Protein AF-F8PYM7-F1 (afdb_monomer_lite)

Secondary structure (DSSP, 8-state):
-HHHHHHHIIIIITTSS-SS-HHHHHHHHHHHHTT--SS--HHHHHHHHHHHHHHHHHHHHHHHHHHHHHSSS----HHHHHTTS-TTPPPHHHHHHHHHHHGGG--SSHHHHHHHHHHHHHHHH--

Structure (mmCIF, N/CA/C/O backbone):
data_AF-F8PYM7-F1
#
_entry.id   AF-F8PYM7-F1
#
loop_
_atom_site.group_PDB
_atom_site.id
_atom_site.type_symbol
_atom_site.label_atom_id
_atom_site.label_alt_id
_atom_site.label_comp_id
_atom_site.label_asym_id
_atom_site.label_entity_id
_atom_site.label_seq_id
_atom_site.pdbx_PDB_ins_code
_atom_site.Cartn_x
_atom_site.Cartn_y
_atom_site.Cartn_z
_atom_site.occupancy
_atom_site.B_iso_or_equiv
_atom_site.auth_seq_id
_atom_site.auth_comp_id
_atom_site.auth_asym_id
_atom_site.auth_atom_id
_atom_site.pdbx_PDB_model_num
ATOM 1 N N . MET A 1 1 ? -6.769 -11.861 5.130 1.00 75.69 1 MET A N 1
ATOM 2 C CA . MET A 1 1 ? -6.437 -10.609 5.841 1.00 75.69 1 MET A CA 1
ATOM 3 C C . MET A 1 1 ? -5.902 -9.540 4.892 1.00 75.69 1 MET A C 1
ATOM 5 O O . MET A 1 1 ? -6.594 -8.556 4.694 1.00 75.69 1 MET A O 1
ATOM 9 N N . VAL A 1 2 ? -4.757 -9.752 4.232 1.00 82.62 2 VAL A N 1
ATOM 10 C CA . VAL A 1 2 ? -4.141 -8.783 3.293 1.00 82.62 2 VAL A CA 1
ATOM 11 C C . VAL A 1 2 ? -5.109 -8.310 2.200 1.00 82.62 2 VAL A C 1
ATOM 13 O O . VAL A 1 2 ? -5.326 -7.112 2.067 1.00 82.62 2 VAL A O 1
ATOM 16 N N . ASN A 1 3 ? -5.789 -9.235 1.511 1.00 85.62 3 ASN A N 1
ATOM 17 C CA . ASN A 1 3 ? -6.780 -8.890 0.477 1.00 85.62 3 ASN A CA 1
ATOM 18 C C . ASN A 1 3 ? -7.903 -7.984 1.000 1.00 85.62 3 ASN A C 1
ATOM 20 O O . ASN A 1 3 ? -8.333 -7.077 0.303 1.00 85.62 3 ASN A O 1
ATOM 24 N N . HIS A 1 4 ? -8.327 -8.180 2.251 1.00 86.12 4 HIS A N 1
ATOM 25 C CA . HIS A 1 4 ? -9.373 -7.362 2.855 1.00 86.12 4 HIS A CA 1
ATOM 26 C C . HIS A 1 4 ? -8.888 -5.934 3.152 1.00 86.12 4 HIS A C 1
ATOM 28 O O . HIS A 1 4 ? -9.609 -4.977 2.895 1.00 86.12 4 HIS A O 1
ATOM 34 N N . VAL A 1 5 ? -7.653 -5.768 3.638 1.00 85.50 5 VAL A N 1
ATOM 35 C CA . VAL A 1 5 ? -7.061 -4.436 3.859 1.00 85.50 5 VAL A CA 1
ATOM 36 C C . VAL A 1 5 ? -6.873 -3.698 2.529 1.00 85.50 5 VAL A C 1
ATOM 38 O O . VAL A 1 5 ? -7.185 -2.511 2.421 1.00 85.50 5 VAL A O 1
ATOM 41 N N . VAL A 1 6 ? -6.423 -4.417 1.499 1.00 89.12 6 VAL A N 1
ATOM 42 C CA . VAL A 1 6 ? -6.301 -3.901 0.130 1.00 89.12 6 VAL A CA 1
ATOM 43 C C . VAL A 1 6 ? -7.670 -3.478 -0.412 1.00 89.12 6 VAL A C 1
ATOM 45 O O . VAL A 1 6 ? -7.801 -2.373 -0.938 1.00 89.12 6 VAL A O 1
ATOM 48 N N . ASP A 1 7 ? -8.710 -4.294 -0.217 1.00 88.88 7 ASP A N 1
ATOM 49 C CA . ASP A 1 7 ? -10.088 -3.943 -0.570 1.00 88.88 7 ASP A CA 1
ATOM 50 C C . ASP A 1 7 ? -10.537 -2.642 0.094 1.00 88.88 7 ASP A C 1
ATOM 52 O O . ASP A 1 7 ? -11.039 -1.750 -0.591 1.00 88.88 7 ASP A O 1
ATOM 56 N N . VAL A 1 8 ? -10.322 -2.504 1.407 1.00 86.19 8 VAL A N 1
ATOM 57 C CA . VAL A 1 8 ? -10.682 -1.294 2.160 1.00 86.19 8 VAL A CA 1
ATOM 58 C C . VAL A 1 8 ? -9.984 -0.065 1.580 1.00 86.19 8 VAL A C 1
ATOM 60 O O . VAL A 1 8 ? -10.645 0.945 1.325 1.00 86.19 8 VAL A O 1
ATOM 63 N N . TYR A 1 9 ? -8.680 -0.151 1.309 1.00 88.25 9 TYR A N 1
ATOM 64 C CA . TYR A 1 9 ? -7.932 0.942 0.691 1.00 88.25 9 TYR A CA 1
ATOM 65 C C . TYR A 1 9 ? -8.515 1.331 -0.677 1.00 88.25 9 TYR A C 1
ATOM 67 O O . TYR A 1 9 ? -8.836 2.501 -0.911 1.00 88.25 9 TYR A O 1
ATOM 75 N N . PHE A 1 10 ? -8.701 0.361 -1.578 1.00 87.94 10 PHE A N 1
ATOM 76 C CA . PHE A 1 10 ? -9.177 0.645 -2.932 1.00 87.94 10 PHE A CA 1
ATOM 77 C C . PHE A 1 10 ? -10.624 1.146 -2.968 1.00 87.94 10 PHE A C 1
ATOM 79 O O . PHE A 1 10 ? -10.955 1.970 -3.819 1.00 87.94 10 PHE A O 1
ATOM 86 N N . GLN A 1 11 ? -11.477 0.678 -2.054 1.00 86.69 11 GLN A N 1
ATOM 8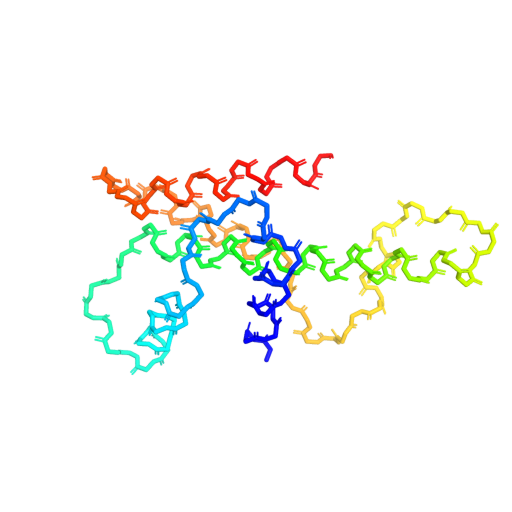7 C CA . GLN A 1 11 ? -12.886 1.069 -1.991 1.00 86.69 11 GLN A CA 1
ATOM 88 C C . GLN A 1 11 ? -13.102 2.423 -1.308 1.00 86.69 11 GLN A C 1
ATOM 90 O O . GLN A 1 11 ? -13.991 3.165 -1.720 1.00 86.69 11 GLN A O 1
ATOM 95 N N . ARG A 1 12 ? -12.325 2.750 -0.264 1.00 81.44 12 ARG A N 1
ATOM 96 C CA . ARG A 1 12 ? -12.586 3.929 0.584 1.00 81.44 12 ARG A CA 1
ATOM 97 C C . ARG A 1 12 ? -11.615 5.085 0.377 1.00 81.44 12 ARG A C 1
ATOM 99 O O . ARG A 1 12 ? -12.017 6.232 0.537 1.00 81.44 12 ARG A O 1
ATOM 106 N N . LEU A 1 13 ? -10.356 4.809 0.037 1.00 77.50 13 LEU A N 1
ATOM 107 C CA . LEU A 1 13 ? -9.299 5.827 -0.024 1.00 77.50 13 LEU A CA 1
ATOM 108 C C . LEU A 1 13 ? -8.863 6.146 -1.460 1.00 77.50 13 LEU A C 1
ATOM 110 O O . LEU A 1 13 ? -8.689 7.311 -1.812 1.00 77.50 13 LEU A O 1
ATOM 114 N N . ASN A 1 14 ? -8.734 5.132 -2.319 1.00 73.94 14 ASN A N 1
ATOM 115 C CA . ASN A 1 14 ? -8.169 5.292 -3.667 1.00 73.94 14 ASN A CA 1
ATOM 116 C C . ASN A 1 14 ? -9.132 5.938 -4.690 1.00 73.94 14 ASN A C 1
ATOM 118 O O . ASN A 1 14 ? -8.719 6.248 -5.805 1.00 73.94 14 ASN A O 1
ATOM 122 N N . PHE A 1 15 ? -10.410 6.149 -4.347 1.00 66.50 15 PHE A N 1
ATOM 123 C CA . PHE A 1 15 ? -11.418 6.674 -5.283 1.00 66.50 15 PHE A CA 1
ATOM 124 C C . PHE A 1 15 ? -11.158 8.133 -5.692 1.00 66.50 15 PHE A C 1
ATOM 126 O O . PHE A 1 15 ? -11.372 8.507 -6.842 1.00 66.50 15 PHE A O 1
ATOM 133 N N . HIS A 1 16 ? -10.674 8.965 -4.766 1.00 64.38 16 HIS A N 1
ATOM 134 C CA . HIS A 1 16 ? -10.502 10.398 -5.023 1.00 64.38 16 HIS A CA 1
ATOM 135 C C . HIS A 1 16 ? -9.189 10.736 -5.728 1.00 64.38 16 HIS A C 1
ATOM 137 O O . HIS A 1 16 ? -9.105 11.755 -6.415 1.00 64.38 16 HIS A O 1
ATOM 143 N N . ARG A 1 17 ? -8.162 9.900 -5.553 1.00 69.31 17 ARG A N 1
ATOM 144 C CA . ARG A 1 17 ? -6.846 10.047 -6.174 1.00 69.31 17 ARG A CA 1
ATOM 145 C C . ARG A 1 17 ? -6.254 8.644 -6.362 1.00 69.31 17 ARG A C 1
ATOM 147 O O . ARG A 1 17 ? -5.739 8.082 -5.403 1.00 69.31 17 ARG A O 1
ATOM 154 N N . PRO A 1 18 ? -6.350 8.039 -7.552 1.00 80.56 18 PRO A N 1
ATOM 155 C CA . PRO A 1 18 ? -5.785 6.716 -7.767 1.00 80.56 18 PRO A CA 1
ATOM 156 C C . PRO A 1 18 ? -4.266 6.803 -7.962 1.00 80.56 18 PRO A C 1
ATOM 158 O O . PRO A 1 18 ? -3.804 7.400 -8.933 1.00 80.56 18 PRO A O 1
ATOM 161 N N . VAL A 1 19 ? -3.483 6.204 -7.057 1.00 86.38 19 VAL A N 1
ATOM 162 C CA . VAL A 1 19 ? -2.018 6.044 -7.247 1.00 86.38 19 VAL A CA 1
ATOM 163 C C . VAL A 1 19 ? -1.709 4.772 -8.031 1.00 86.38 19 VAL A C 1
ATOM 165 O O . VAL A 1 19 ? -0.810 4.751 -8.873 1.00 86.38 19 VAL A O 1
ATOM 168 N N . PHE A 1 20 ? -2.487 3.720 -7.773 1.00 88.44 20 PHE A N 1
ATOM 169 C CA . PHE A 1 20 ? -2.396 2.431 -8.444 1.00 88.44 20 PHE A CA 1
ATOM 170 C C . PHE A 1 20 ? -3.726 2.063 -9.096 1.00 88.44 20 PHE A C 1
ATOM 172 O O . PHE A 1 20 ? -4.804 2.333 -8.556 1.00 88.44 20 PHE A O 1
ATOM 179 N N . ALA A 1 21 ? -3.639 1.386 -10.241 1.00 89.31 21 ALA A N 1
ATOM 180 C CA . ALA A 1 21 ? -4.745 0.606 -10.768 1.00 89.31 21 ALA A CA 1
ATOM 181 C C . ALA A 1 21 ? -4.860 -0.688 -9.955 1.00 89.31 21 ALA A C 1
ATOM 183 O O . ALA A 1 21 ? -3.876 -1.410 -9.788 1.00 89.31 21 ALA A O 1
ATOM 184 N N . ARG A 1 22 ? -6.065 -0.988 -9.460 1.00 90.12 22 ARG A N 1
ATOM 185 C CA . ARG A 1 22 ? -6.312 -2.142 -8.583 1.00 90.12 22 ARG A CA 1
ATOM 186 C C . ARG A 1 22 ? -5.815 -3.456 -9.191 1.00 90.12 22 ARG A C 1
ATOM 188 O O . ARG A 1 22 ? -5.063 -4.171 -8.542 1.00 90.12 22 ARG A O 1
ATOM 195 N N . ALA A 1 23 ? -6.171 -3.724 -10.447 1.00 89.75 23 ALA A N 1
ATOM 196 C CA . ALA A 1 23 ? -5.805 -4.964 -11.129 1.00 89.75 23 ALA A CA 1
ATOM 197 C C . ALA A 1 23 ? -4.283 -5.145 -11.271 1.00 89.75 23 ALA A C 1
ATOM 199 O O . ALA A 1 23 ? -3.778 -6.259 -11.156 1.00 89.75 23 ALA A O 1
ATOM 200 N N . ASP A 1 24 ? -3.541 -4.058 -11.502 1.00 89.56 24 ASP A N 1
ATOM 201 C CA . ASP A 1 24 ? -2.082 -4.120 -11.621 1.00 89.56 24 ASP A CA 1
ATOM 202 C C . ASP A 1 24 ? -1.405 -4.280 -10.257 1.00 89.56 24 ASP A C 1
ATOM 204 O O . ASP A 1 24 ? -0.422 -5.013 -10.142 1.00 89.56 24 ASP A O 1
ATOM 208 N N . PHE A 1 25 ? -1.948 -3.636 -9.219 1.00 91.19 25 PHE A N 1
ATOM 209 C CA . PHE A 1 25 ? -1.478 -3.806 -7.847 1.00 91.19 25 PHE A CA 1
ATOM 210 C C . PHE A 1 25 ? -1.685 -5.241 -7.357 1.00 91.19 25 PHE A C 1
ATOM 212 O O . PHE A 1 25 ? -0.739 -5.854 -6.876 1.00 91.19 25 PHE A O 1
ATOM 219 N N . GLU A 1 26 ? -2.889 -5.794 -7.527 1.00 92.12 26 GLU A N 1
ATOM 220 C CA . GLU A 1 26 ? -3.211 -7.173 -7.138 1.00 92.12 26 GLU A CA 1
ATOM 221 C C . GLU A 1 26 ? -2.336 -8.185 -7.883 1.00 92.12 26 GLU A C 1
ATOM 223 O O . GLU A 1 26 ? -1.817 -9.112 -7.268 1.00 92.12 26 GLU A O 1
ATOM 228 N N . ARG A 1 27 ? -2.099 -7.977 -9.187 1.00 91.56 27 ARG A N 1
ATOM 229 C CA . ARG A 1 27 ? -1.194 -8.834 -9.966 1.00 91.56 27 ARG A CA 1
ATOM 230 C C . ARG A 1 27 ? 0.215 -8.842 -9.375 1.00 91.56 27 ARG A C 1
ATOM 232 O O . ARG A 1 27 ? 0.755 -9.911 -9.124 1.00 91.56 27 ARG A O 1
ATOM 239 N N . ARG A 1 28 ? 0.792 -7.661 -9.125 1.00 90.19 28 ARG A N 1
ATOM 240 C CA . ARG A 1 28 ? 2.137 -7.536 -8.536 1.00 90.19 28 ARG A CA 1
ATOM 241 C C . ARG A 1 28 ? 2.207 -8.090 -7.111 1.00 90.19 28 ARG A C 1
ATOM 243 O O . ARG A 1 28 ? 3.207 -8.695 -6.747 1.00 90.19 28 ARG A O 1
ATOM 250 N N . LEU A 1 29 ? 1.151 -7.906 -6.320 1.00 90.75 29 LEU A N 1
ATOM 251 C C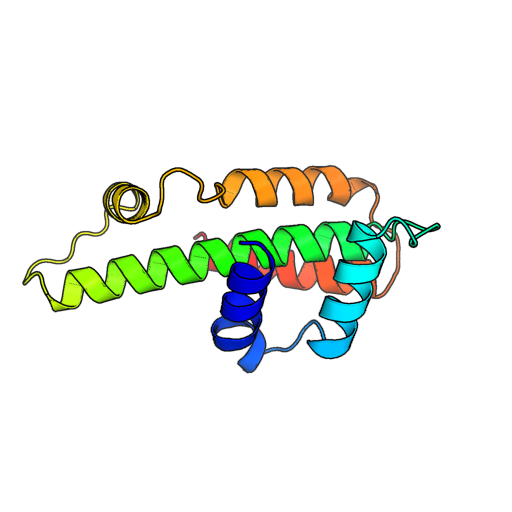A . LEU A 1 29 ? 1.053 -8.449 -4.968 1.00 90.75 29 LEU A CA 1
ATOM 252 C C . LEU A 1 29 ? 1.068 -9.981 -4.987 1.00 90.75 29 LEU A C 1
ATOM 254 O O . LEU A 1 29 ? 1.817 -10.590 -4.230 1.00 90.75 29 LEU A O 1
ATOM 258 N N . ASN A 1 30 ? 0.284 -10.598 -5.873 1.00 91.12 30 ASN A N 1
ATOM 259 C CA . ASN A 1 30 ? 0.245 -12.053 -6.013 1.00 91.12 30 ASN A CA 1
ATOM 260 C C . ASN A 1 30 ? 1.603 -12.604 -6.461 1.00 91.12 30 ASN A C 1
ATOM 262 O O . ASN A 1 30 ? 2.123 -13.494 -5.798 1.00 91.12 30 ASN A O 1
ATOM 266 N N . SER A 1 31 ? 2.233 -12.003 -7.478 1.00 89.31 31 SER A N 1
ATOM 267 C CA . SER A 1 31 ? 3.576 -12.407 -7.925 1.00 89.31 31 SER A CA 1
ATOM 268 C C . SER A 1 31 ? 4.630 -12.304 -6.814 1.00 89.31 31 SER A C 1
ATOM 270 O O . SER A 1 31 ? 5.527 -13.143 -6.732 1.00 89.31 31 SER A O 1
ATOM 272 N N . LEU A 1 32 ? 4.511 -11.311 -5.924 1.00 88.06 32 LEU A N 1
ATOM 273 C CA . LEU A 1 32 ? 5.383 -11.175 -4.756 1.00 88.06 32 LEU A CA 1
ATOM 274 C C . LEU A 1 32 ? 5.162 -12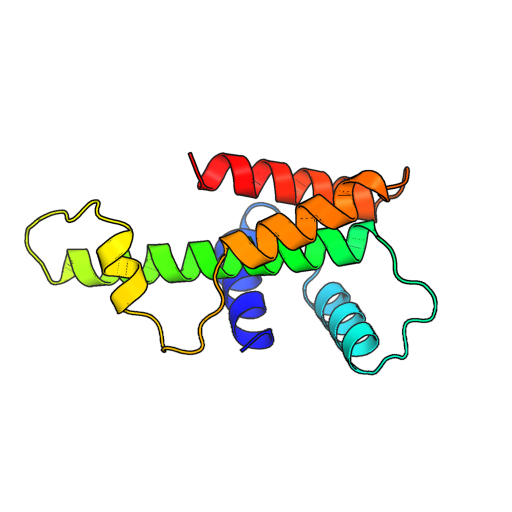.306 -3.735 1.00 88.06 32 LEU A C 1
ATOM 276 O O . LEU A 1 32 ? 6.134 -12.841 -3.204 1.00 88.06 32 LEU A O 1
ATOM 280 N N . TYR A 1 33 ? 3.909 -12.688 -3.466 1.00 86.44 33 TYR A N 1
ATOM 281 C CA . TYR A 1 33 ? 3.583 -13.794 -2.552 1.00 86.44 33 TYR A CA 1
ATOM 282 C C . TYR A 1 33 ? 3.937 -15.172 -3.116 1.00 86.44 33 TYR A C 1
ATOM 284 O O . TYR A 1 33 ? 4.310 -16.064 -2.356 1.00 86.44 33 TYR A O 1
ATOM 292 N N . GLU A 1 34 ? 3.832 -15.343 -4.430 1.00 89.62 34 GLU A N 1
ATOM 293 C CA . GLU A 1 34 ? 4.188 -16.575 -5.140 1.00 89.62 34 GLU A CA 1
ATOM 294 C C . GLU A 1 34 ? 5.711 -16.724 -5.312 1.00 89.62 34 GLU A C 1
ATOM 296 O O . GLU A 1 34 ? 6.194 -17.792 -5.681 1.00 89.62 34 GLU A O 1
ATOM 301 N N . GLY A 1 35 ? 6.484 -15.679 -4.987 1.00 82.62 35 GLY A N 1
ATOM 302 C CA . GLY A 1 35 ? 7.942 -15.677 -5.104 1.00 82.62 35 GLY A CA 1
ATOM 303 C C . GLY A 1 35 ? 8.437 -15.617 -6.551 1.00 82.62 35 GLY A C 1
ATOM 304 O O . GLY A 1 35 ? 9.605 -15.897 -6.811 1.00 82.62 35 GLY A O 1
ATOM 305 N N . GLU A 1 36 ? 7.564 -15.251 -7.491 1.00 83.00 36 GLU A N 1
ATOM 306 C CA . GLU A 1 36 ? 7.891 -15.118 -8.914 1.00 83.00 36 GLU A CA 1
ATOM 307 C C . GLU A 1 36 ? 8.636 -13.808 -9.224 1.00 83.00 36 GLU A C 1
ATOM 309 O O . GLU A 1 36 ? 9.198 -13.640 -10.309 1.00 83.00 36 GLU A O 1
ATOM 314 N N . ASP A 1 37 ? 8.665 -12.871 -8.272 1.00 73.25 37 ASP A N 1
ATOM 315 C CA . ASP A 1 37 ? 9.284 -11.562 -8.454 1.00 73.25 37 ASP A CA 1
ATOM 316 C C . ASP A 1 37 ? 10.807 -11.600 -8.219 1.00 73.25 37 ASP A C 1
ATOM 318 O O . ASP A 1 37 ? 11.308 -11.481 -7.100 1.00 73.25 37 ASP A O 1
ATOM 322 N N . VAL A 1 38 ? 11.562 -11.767 -9.310 1.00 60.72 38 VAL A N 1
ATOM 323 C CA . VAL A 1 38 ? 13.040 -11.799 -9.319 1.00 60.72 38 VAL A CA 1
ATOM 324 C C . VAL A 1 38 ? 13.650 -10.405 -9.074 1.00 60.72 38 VAL A C 1
ATOM 326 O O . VAL A 1 38 ? 14.823 -10.295 -8.711 1.00 60.72 38 VAL A O 1
ATOM 329 N N . TYR A 1 39 ? 12.866 -9.330 -9.228 1.00 67.12 39 TYR A N 1
ATOM 330 C CA . TYR A 1 39 ? 13.308 -7.947 -9.040 1.00 67.12 39 TYR A CA 1
ATOM 331 C C . TYR A 1 39 ? 12.382 -7.211 -8.071 1.00 67.12 39 TYR A C 1
ATOM 333 O O . TYR A 1 39 ? 11.474 -6.499 -8.490 1.00 67.12 39 TYR A O 1
ATOM 341 N N . GLN A 1 40 ? 12.669 -7.316 -6.770 1.00 78.69 40 GLN A N 1
ATOM 342 C CA . GLN A 1 40 ? 11.980 -6.537 -5.739 1.00 78.69 40 GLN A CA 1
ATOM 343 C C . GLN A 1 40 ? 12.154 -5.031 -5.991 1.00 78.69 40 GLN A C 1
ATOM 345 O O . GLN A 1 40 ? 13.178 -4.439 -5.654 1.00 78.69 40 GLN A O 1
ATOM 350 N N . ASP A 1 41 ? 11.145 -4.418 -6.607 1.00 88.50 41 ASP A N 1
ATOM 351 C CA . ASP A 1 41 ? 11.044 -2.980 -6.852 1.00 88.50 41 ASP A CA 1
ATOM 352 C C . ASP A 1 41 ? 10.814 -2.251 -5.513 1.00 88.50 41 ASP A C 1
ATOM 354 O O . ASP A 1 41 ? 9.705 -2.327 -4.970 1.00 88.50 41 ASP A O 1
ATOM 358 N N . PRO A 1 42 ? 11.807 -1.519 -4.964 1.00 90.88 42 PRO A N 1
ATOM 359 C CA . PRO A 1 42 ? 11.690 -0.912 -3.636 1.00 90.88 42 PRO A CA 1
ATOM 360 C C . PRO A 1 42 ? 10.521 0.073 -3.540 1.00 90.88 42 PRO A C 1
ATOM 362 O O . PRO A 1 42 ? 9.859 0.167 -2.507 1.00 90.88 42 PRO A O 1
ATOM 365 N N . GLY A 1 43 ? 10.209 0.766 -4.641 1.00 92.06 43 GLY A N 1
ATOM 366 C CA . GLY A 1 43 ? 9.065 1.669 -4.707 1.00 92.06 43 GLY A CA 1
ATOM 367 C C . GLY A 1 43 ? 7.733 0.932 -4.580 1.00 92.06 43 GLY A C 1
ATOM 368 O O . GLY A 1 43 ? 6.829 1.403 -3.890 1.00 92.06 43 GLY A O 1
ATOM 369 N N . PHE A 1 44 ? 7.611 -0.253 -5.182 1.00 92.56 44 PHE A N 1
ATOM 370 C CA . PHE A 1 44 ? 6.411 -1.075 -5.042 1.00 92.56 44 PHE A CA 1
ATOM 371 C C . PHE A 1 44 ? 6.278 -1.651 -3.635 1.00 92.56 44 PHE A C 1
ATOM 373 O O . PHE A 1 44 ? 5.202 -1.555 -3.054 1.00 92.56 44 PHE A O 1
ATOM 380 N N . ILE A 1 45 ? 7.362 -2.177 -3.060 1.00 92.75 45 ILE A N 1
ATOM 381 C CA . ILE A 1 45 ? 7.350 -2.716 -1.693 1.00 92.75 45 ILE A CA 1
ATOM 382 C C . ILE A 1 45 ? 6.982 -1.624 -0.680 1.00 92.75 45 ILE A C 1
ATOM 384 O O . ILE A 1 45 ? 6.115 -1.831 0.168 1.00 92.75 45 ILE A O 1
ATOM 388 N N . CYS A 1 46 ? 7.574 -0.433 -0.807 1.00 93.00 46 CYS A N 1
ATOM 389 C CA . CYS A 1 46 ? 7.227 0.718 0.023 1.00 93.00 46 CYS A CA 1
ATOM 390 C C . CYS A 1 46 ? 5.748 1.113 -0.153 1.00 93.00 46 CYS A C 1
ATOM 392 O O . CYS A 1 46 ? 5.020 1.259 0.828 1.00 93.00 46 CYS A O 1
ATOM 394 N N . SER A 1 47 ? 5.266 1.188 -1.399 1.00 93.38 47 SER A N 1
ATOM 395 C CA . SER A 1 47 ? 3.855 1.471 -1.700 1.00 93.38 47 SER A CA 1
ATOM 396 C C . SER A 1 47 ? 2.900 0.431 -1.112 1.00 93.38 47 SER A C 1
ATOM 398 O O . SER A 1 47 ? 1.854 0.795 -0.584 1.00 93.38 47 SER A O 1
ATOM 400 N N . MET A 1 48 ? 3.252 -0.855 -1.185 1.00 93.50 48 MET A N 1
ATOM 401 C CA . MET A 1 48 ? 2.466 -1.956 -0.634 1.00 93.50 48 MET A CA 1
ATOM 402 C C . MET A 1 48 ? 2.289 -1.784 0.875 1.00 93.50 48 MET A C 1
ATOM 404 O O . MET A 1 48 ? 1.159 -1.807 1.356 1.00 93.50 48 MET A O 1
ATOM 408 N N . TYR A 1 49 ? 3.378 -1.558 1.613 1.00 92.88 49 TYR A N 1
ATOM 409 C CA . TYR A 1 49 ? 3.304 -1.332 3.056 1.00 92.88 49 TYR A CA 1
ATOM 410 C C . TYR A 1 49 ? 2.470 -0.095 3.411 1.00 92.88 49 TYR A C 1
ATOM 412 O O . TYR A 1 49 ? 1.628 -0.164 4.304 1.00 92.88 49 TYR A O 1
ATOM 420 N N . LEU A 1 50 ? 2.617 1.005 2.668 1.00 92.62 50 LEU A N 1
ATOM 421 C CA . LEU A 1 50 ? 1.816 2.215 2.880 1.00 92.62 50 LEU A CA 1
ATOM 422 C C . LEU A 1 50 ? 0.325 1.992 2.601 1.00 92.62 50 LEU A C 1
ATOM 424 O O . LEU A 1 50 ? -0.516 2.482 3.348 1.00 92.62 50 LEU A O 1
ATOM 428 N N . ILE A 1 51 ? -0.019 1.223 1.565 1.00 92.19 51 ILE A N 1
ATOM 429 C CA . ILE A 1 51 ? -1.407 0.840 1.262 1.00 92.19 51 ILE A CA 1
ATOM 430 C C . ILE A 1 51 ? -2.001 -0.003 2.393 1.00 92.19 51 ILE A C 1
ATOM 432 O O . ILE A 1 51 ? -3.151 0.217 2.778 1.00 92.19 51 ILE A O 1
ATOM 436 N N . LEU A 1 52 ? -1.225 -0.929 2.964 1.00 90.94 52 LEU A N 1
ATOM 437 C CA . LEU A 1 52 ? -1.663 -1.735 4.105 1.00 90.94 52 LEU A CA 1
ATOM 438 C C . LEU A 1 52 ? -1.857 -0.886 5.368 1.00 90.94 52 LEU A C 1
ATOM 440 O O . LEU A 1 52 ? -2.866 -1.048 6.059 1.00 90.94 52 LEU A O 1
ATOM 444 N N . ALA A 1 53 ? -0.948 0.052 5.639 1.00 90.44 53 ALA A N 1
ATOM 445 C CA . ALA A 1 53 ? -1.070 0.988 6.755 1.00 90.44 53 ALA A CA 1
ATOM 446 C C . ALA A 1 53 ? -2.324 1.869 6.604 1.00 90.44 53 ALA A C 1
ATOM 448 O O . ALA A 1 53 ? -3.170 1.916 7.496 1.00 90.44 53 ALA A O 1
ATOM 449 N N . LEU A 1 54 ? -2.510 2.481 5.429 1.00 89.25 54 LEU A N 1
ATOM 450 C CA . LEU A 1 54 ? -3.663 3.325 5.101 1.00 89.25 54 LEU A CA 1
ATOM 451 C C . LEU A 1 54 ? -4.998 2.566 5.157 1.00 89.25 54 LEU A C 1
ATOM 453 O O . LEU A 1 54 ? -5.978 3.071 5.706 1.00 89.25 54 LEU A O 1
ATOM 457 N N . GLY A 1 55 ? -5.056 1.351 4.603 1.00 88.56 55 GLY A N 1
ATOM 458 C CA . GLY A 1 55 ? -6.253 0.509 4.661 1.00 88.56 55 GLY A CA 1
ATOM 459 C C . GLY A 1 55 ? -6.627 0.143 6.100 1.00 88.56 55 GLY A C 1
ATOM 460 O O . GLY A 1 55 ? -7.800 0.198 6.470 1.00 88.56 55 GLY A O 1
ATOM 461 N N . THR A 1 56 ? -5.624 -0.147 6.931 1.00 86.69 56 THR A N 1
ATOM 462 C CA . THR A 1 56 ? -5.806 -0.449 8.358 1.00 86.69 56 THR A CA 1
ATOM 463 C C . THR A 1 56 ? -6.312 0.770 9.131 1.00 86.69 56 THR A C 1
ATOM 465 O O . THR A 1 56 ? -7.302 0.659 9.858 1.00 86.69 56 THR A O 1
ATOM 468 N N . LEU A 1 57 ? -5.708 1.942 8.912 1.00 84.94 57 LEU A N 1
ATOM 469 C CA . LEU A 1 57 ? -6.136 3.209 9.513 1.00 84.94 57 LEU A CA 1
ATOM 470 C C . LEU A 1 57 ? -7.582 3.562 9.123 1.00 84.94 57 LEU A C 1
ATOM 472 O O . LEU A 1 57 ? -8.387 3.956 9.968 1.00 84.94 57 LEU A O 1
ATOM 476 N N . SER A 1 58 ? -7.947 3.372 7.851 1.00 85.25 58 SER A N 1
ATOM 477 C CA . SER A 1 58 ? -9.311 3.621 7.365 1.00 85.25 58 SER A CA 1
ATOM 478 C C . SER A 1 58 ? -10.343 2.701 8.013 1.00 85.25 58 SER A C 1
ATOM 480 O O . SER A 1 58 ? -11.430 3.153 8.375 1.00 85.25 58 SER A O 1
ATOM 482 N N . GLU A 1 59 ? -10.020 1.418 8.180 1.00 84.06 59 GLU A N 1
ATOM 483 C CA . GLU A 1 59 ? -10.905 0.462 8.846 1.00 84.06 59 GLU A CA 1
ATOM 484 C C . GLU A 1 59 ? -11.080 0.793 10.335 1.00 84.06 59 GLU A C 1
ATOM 486 O O . GLU A 1 59 ? -12.208 0.791 10.834 1.00 84.06 59 GLU A O 1
ATOM 491 N N . LEU A 1 60 ? -9.995 1.158 11.025 1.00 80.12 60 LEU A N 1
ATOM 492 C CA . LEU A 1 60 ? -10.024 1.626 12.413 1.00 80.12 60 LEU A CA 1
ATOM 493 C C . LEU A 1 60 ? -10.929 2.848 12.588 1.00 80.12 60 LEU A C 1
ATOM 495 O O . LEU A 1 60 ? -11.807 2.857 13.454 1.00 80.12 60 LEU A O 1
ATOM 499 N N . ASN A 1 61 ? -10.754 3.854 11.733 1.00 78.94 61 ASN A N 1
ATOM 500 C CA . ASN A 1 61 ? -11.541 5.079 11.785 1.00 78.94 61 ASN A CA 1
ATOM 501 C C . ASN A 1 61 ? -13.025 4.821 11.453 1.00 78.94 61 ASN A C 1
ATOM 503 O O . ASN A 1 61 ? -13.936 5.350 12.096 1.00 78.94 61 ASN A O 1
ATOM 507 N N . HIS A 1 62 ? -13.303 3.937 10.489 1.00 80.62 62 HIS A N 1
ATOM 508 C CA . HIS A 1 62 ? -14.673 3.553 10.152 1.00 80.62 62 HIS A CA 1
ATOM 509 C C . HIS A 1 62 ? -15.385 2.851 11.319 1.00 80.62 62 HIS A C 1
ATOM 511 O O . HIS A 1 62 ? -16.549 3.134 11.597 1.00 80.62 62 HIS A O 1
ATOM 517 N N . ARG A 1 63 ? -14.688 1.971 12.048 1.00 76.19 63 ARG A N 1
ATOM 518 C CA . ARG A 1 63 ? -15.256 1.291 13.223 1.00 76.19 63 ARG A CA 1
ATOM 519 C C . ARG A 1 63 ? -15.469 2.236 14.399 1.00 76.19 63 ARG A C 1
ATOM 521 O O . ARG A 1 63 ? -16.513 2.152 15.041 1.00 76.19 63 ARG A O 1
ATOM 528 N N . ALA A 1 64 ? -14.533 3.154 14.644 1.00 72.88 64 ALA A N 1
ATOM 529 C CA . ALA A 1 64 ? -14.676 4.183 15.674 1.00 72.88 64 ALA A CA 1
ATOM 530 C C . ALA A 1 64 ? -15.927 5.050 15.432 1.00 72.88 64 ALA A C 1
ATOM 532 O O . ALA A 1 64 ? -16.789 5.172 16.305 1.00 72.88 64 ALA A O 1
ATOM 533 N N . THR A 1 65 ? -16.091 5.549 14.203 1.00 71.50 65 THR A N 1
ATOM 534 C CA . THR A 1 65 ? -17.249 6.372 13.811 1.00 71.50 65 THR A CA 1
ATOM 535 C C . THR A 1 65 ? -18.572 5.599 13.782 1.00 71.50 65 THR A C 1
ATOM 537 O O . THR A 1 65 ? -19.622 6.172 14.078 1.00 71.50 65 THR A O 1
ATOM 540 N N . ALA A 1 66 ? -18.559 4.298 13.470 1.00 69.62 66 ALA A N 1
ATOM 541 C CA . ALA A 1 66 ? -19.746 3.448 13.578 1.00 69.62 66 ALA A CA 1
ATOM 542 C C . ALA A 1 66 ? -20.201 3.284 15.039 1.00 69.62 66 ALA A C 1
ATOM 544 O O . ALA A 1 66 ? -21.396 3.357 15.313 1.00 69.62 66 ALA A O 1
ATOM 545 N N . THR A 1 67 ? -19.268 3.142 15.987 1.00 62.12 67 THR A N 1
ATOM 546 C CA . THR A 1 67 ? -19.608 3.026 17.416 1.00 62.12 67 THR A CA 1
ATOM 547 C C . THR A 1 67 ? -20.064 4.334 18.062 1.00 62.12 67 THR A C 1
ATOM 549 O O . THR A 1 67 ? -20.890 4.293 18.974 1.00 62.12 67 THR A O 1
ATOM 552 N N . ASP A 1 68 ? -19.598 5.486 17.573 1.00 56.91 68 ASP A N 1
ATOM 553 C CA . ASP A 1 68 ? -20.086 6.803 18.015 1.00 56.91 68 ASP A CA 1
ATOM 554 C C . ASP A 1 68 ? -21.525 7.087 17.547 1.00 56.91 68 ASP A C 1
ATOM 556 O O . ASP A 1 68 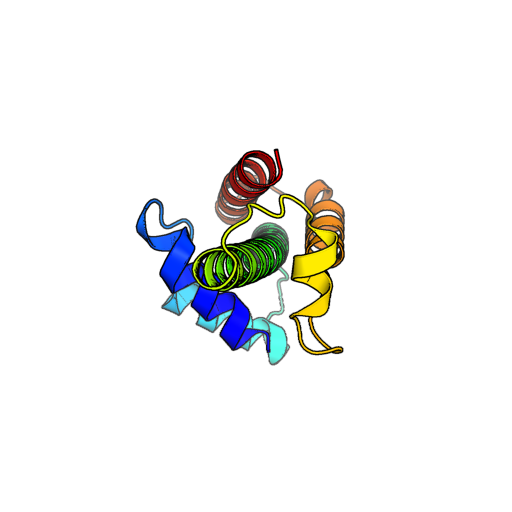? -22.243 7.853 18.183 1.00 56.91 68 ASP A O 1
ATOM 560 N N . LYS A 1 69 ? -22.016 6.441 16.479 1.00 55.34 69 LYS A N 1
ATOM 561 C CA . LYS A 1 69 ? -23.440 6.548 16.098 1.00 55.34 69 LYS A CA 1
ATOM 562 C C . LYS A 1 69 ? -24.377 5.830 17.074 1.00 55.34 69 LYS A C 1
ATOM 564 O O . LYS A 1 69 ? -25.513 6.269 17.242 1.00 55.34 69 LYS A O 1
ATOM 569 N N . ASP A 1 70 ? -23.894 4.784 17.744 1.00 53.41 70 ASP A N 1
ATOM 570 C CA . ASP A 1 70 ? -24.648 4.035 18.759 1.00 53.41 70 ASP A CA 1
ATOM 571 C C . ASP A 1 70 ? -24.454 4.587 20.186 1.00 53.41 70 ASP A C 1
ATOM 573 O O . ASP A 1 70 ?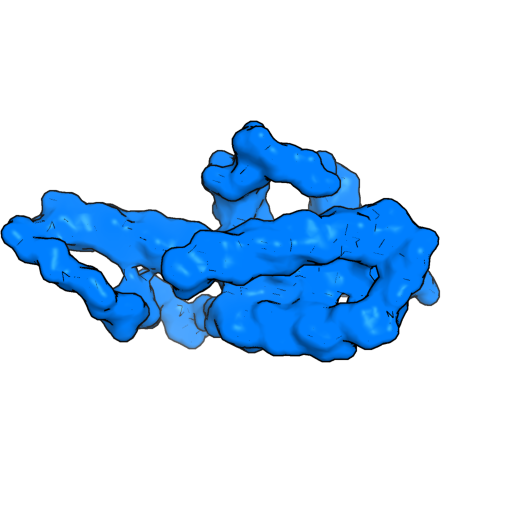 -25.249 4.300 21.086 1.00 53.41 70 ASP A O 1
ATOM 577 N N . ARG A 1 71 ? -23.427 5.416 20.419 1.00 50.75 71 ARG A N 1
ATOM 578 C CA . ARG A 1 71 ? -23.137 6.045 21.716 1.00 50.75 71 ARG A CA 1
ATOM 579 C C . ARG A 1 71 ? -23.311 7.559 21.631 1.00 50.75 71 ARG A C 1
ATOM 581 O O . ARG A 1 71 ? -22.562 8.249 20.967 1.00 50.75 71 ARG A O 1
ATOM 588 N N . LYS A 1 72 ? -24.258 8.109 22.395 1.00 46.56 72 LYS A N 1
ATOM 589 C CA . LYS A 1 72 ? -24.562 9.556 22.509 1.00 46.56 72 LYS A CA 1
ATOM 590 C C . LYS A 1 72 ? -23.422 10.459 23.053 1.00 46.56 72 LYS A C 1
ATOM 592 O O . LYS A 1 72 ? -23.712 11.569 23.491 1.00 46.56 72 LYS A O 1
ATOM 597 N N . ALA A 1 73 ? -22.160 10.034 23.056 1.00 48.09 73 ALA A N 1
ATOM 598 C CA . ALA A 1 73 ? -21.031 10.853 23.495 1.00 48.09 73 ALA A CA 1
ATOM 599 C C . ALA A 1 73 ? -19.792 10.584 22.621 1.00 48.09 73 ALA A C 1
ATOM 601 O O . ALA A 1 73 ? -19.454 9.413 22.457 1.00 48.09 73 ALA A O 1
ATOM 602 N N . PRO A 1 74 ? -19.116 11.631 22.107 1.00 46.03 74 PRO A N 1
ATOM 603 C CA . PRO A 1 74 ? -17.927 11.480 21.276 1.00 46.03 74 PRO A CA 1
ATOM 604 C C . PRO A 1 74 ? -16.782 10.936 22.130 1.00 46.03 74 PRO A C 1
ATOM 606 O O . PRO A 1 74 ? -16.397 11.540 23.135 1.00 46.03 74 PRO A O 1
ATOM 609 N N . SER A 1 75 ? -16.264 9.769 21.764 1.00 48.53 75 SER A N 1
ATOM 610 C CA . SER A 1 75 ? -15.089 9.182 22.402 1.00 48.53 75 SER A CA 1
ATOM 611 C C . SER A 1 75 ? -13.899 9.284 21.446 1.00 48.53 75 SER A C 1
ATOM 613 O O . SER A 1 75 ? -13.584 8.322 20.749 1.00 48.53 75 SER A O 1
ATOM 615 N N . ASP A 1 76 ? -13.176 10.407 21.498 1.00 50.59 76 ASP A N 1
ATOM 616 C CA . ASP A 1 76 ? -11.937 10.700 20.739 1.00 50.59 76 ASP A CA 1
ATOM 617 C C . ASP A 1 76 ? -10.725 9.811 21.121 1.00 50.59 76 ASP A C 1
ATOM 619 O O . ASP A 1 76 ? -9.567 10.196 20.975 1.00 50.59 76 ASP A O 1
ATOM 623 N N . SER A 1 77 ? -10.941 8.615 21.676 1.00 48.53 77 SER A N 1
ATOM 624 C CA . SER A 1 77 ? -9.864 7.757 22.179 1.00 48.53 77 SER A CA 1
ATOM 625 C C . SER A 1 77 ? -9.477 6.657 21.176 1.00 48.53 77 SER A C 1
ATOM 627 O O . SER A 1 77 ? -10.171 5.636 21.109 1.00 48.53 77 SER A O 1
ATOM 629 N N . PRO A 1 78 ? -8.323 6.757 20.479 1.00 51.66 78 PRO A N 1
ATOM 630 C CA . PRO A 1 78 ? -7.816 5.718 19.564 1.00 51.66 78 PRO A CA 1
ATOM 631 C C . PRO A 1 78 ? -7.598 4.348 20.241 1.00 51.66 78 PRO A C 1
ATOM 633 O O . PRO A 1 78 ? -7.591 3.305 19.589 1.00 51.66 78 PRO A O 1
ATOM 636 N N . ILE A 1 79 ? -7.508 4.321 21.574 1.00 50.75 79 ILE A N 1
ATOM 637 C CA . ILE A 1 79 ? -7.408 3.108 22.403 1.00 50.75 79 ILE A CA 1
ATOM 638 C C . ILE A 1 79 ? -8.710 2.281 22.372 1.00 50.75 79 ILE A C 1
ATOM 640 O O . ILE A 1 79 ? -8.670 1.052 22.461 1.00 50.75 79 ILE A O 1
ATOM 644 N N . ALA A 1 80 ? -9.873 2.928 22.230 1.00 50.38 80 ALA A N 1
ATOM 645 C CA . ALA A 1 80 ? -11.163 2.240 22.151 1.00 50.38 80 ALA A CA 1
ATOM 646 C C . ALA A 1 80 ? -11.363 1.562 20.786 1.00 50.38 80 ALA A C 1
ATOM 648 O O . ALA A 1 80 ? -11.896 0.454 20.735 1.00 50.38 80 ALA A O 1
ATOM 649 N N . ALA A 1 81 ? -10.860 2.175 19.708 1.00 53.53 81 ALA A N 1
ATOM 650 C CA . ALA A 1 81 ? -10.880 1.604 18.363 1.00 53.53 81 ALA A CA 1
ATOM 651 C C . ALA A 1 81 ? -10.003 0.341 18.256 1.00 53.53 81 ALA A C 1
ATOM 653 O O . ALA A 1 81 ? -10.428 -0.651 17.663 1.00 53.53 81 ALA A O 1
ATOM 654 N N . LYS A 1 82 ? -8.835 0.321 18.922 1.00 53.78 82 LYS A N 1
ATOM 655 C CA . LYS A 1 82 ? -7.950 -0.861 18.995 1.00 53.78 82 LYS A CA 1
ATOM 656 C C . LYS A 1 82 ? -8.614 -2.082 19.660 1.00 53.78 82 LYS A C 1
ATOM 658 O O . LYS A 1 82 ? -8.312 -3.209 19.287 1.00 53.78 82 LYS A O 1
ATOM 663 N N . LYS A 1 83 ? -9.564 -1.892 20.589 1.00 56.00 83 LYS A N 1
ATOM 664 C CA . LYS A 1 83 ? -10.328 -2.998 21.217 1.00 56.00 83 LYS A CA 1
ATOM 665 C C . LYS A 1 83 ? -11.396 -3.628 20.311 1.00 56.00 83 LYS A C 1
ATOM 667 O O . LYS A 1 83 ? -11.949 -4.661 20.677 1.00 56.00 83 LYS A O 1
ATOM 672 N N . LEU A 1 84 ? -11.718 -3.006 19.174 1.00 57.84 84 LEU A N 1
ATOM 673 C CA . LEU A 1 84 ? -12.765 -3.453 18.241 1.00 57.84 84 LEU A CA 1
ATOM 674 C C . LEU A 1 84 ? -12.221 -4.296 17.077 1.00 57.84 84 LEU A C 1
ATOM 676 O O . LEU A 1 84 ? -12.987 -4.736 16.212 1.00 57.84 84 LEU A O 1
ATOM 680 N N . LEU A 1 85 ? -10.906 -4.493 17.017 1.00 61.78 85 LEU A N 1
ATOM 681 C CA . LEU A 1 85 ? -10.269 -5.326 16.010 1.00 61.78 85 LEU A CA 1
ATOM 682 C C . LEU A 1 85 ? -10.121 -6.775 16.506 1.00 61.78 85 LEU A C 1
ATOM 684 O O . LEU A 1 85 ? -9.958 -7.001 17.707 1.00 61.78 85 LEU A O 1
ATOM 688 N N . PRO A 1 86 ? -10.171 -7.771 15.600 1.00 61.00 86 PRO A N 1
ATOM 689 C CA . PRO A 1 86 ? -9.734 -9.130 15.906 1.00 61.00 86 PRO A CA 1
ATOM 690 C C . PRO A 1 86 ? -8.304 -9.120 16.457 1.00 61.00 86 PRO A C 1
ATOM 692 O O . PRO A 1 86 ? -7.486 -8.311 16.031 1.00 61.00 86 PRO A O 1
ATOM 695 N N . ALA A 1 87 ? -7.982 -10.037 17.369 1.00 60.88 87 ALA A N 1
ATOM 696 C CA . ALA A 1 87 ? -6.665 -10.087 18.011 1.00 60.88 87 ALA A CA 1
ATOM 697 C C . ALA A 1 87 ? -5.486 -10.347 17.043 1.00 60.88 87 ALA A C 1
ATOM 699 O O . ALA A 1 87 ? -4.344 -10.169 17.450 1.00 60.88 87 ALA A O 1
ATOM 700 N N . ASP A 1 88 ? -5.743 -10.763 15.794 1.00 65.44 88 ASP A N 1
ATOM 701 C CA . ASP A 1 88 ? -4.714 -10.957 14.756 1.00 65.44 88 ASP A CA 1
ATOM 702 C C . ASP A 1 88 ? -4.506 -9.735 13.847 1.00 65.44 88 ASP A C 1
ATOM 704 O O . ASP A 1 88 ? -3.686 -9.786 12.929 1.00 65.44 88 ASP A O 1
ATOM 708 N N . TRP A 1 89 ? -5.247 -8.644 14.077 1.00 65.44 89 TRP A N 1
ATOM 709 C CA . TRP A 1 89 ? -5.214 -7.509 13.170 1.00 65.44 89 TRP A CA 1
ATOM 710 C C . TRP A 1 89 ? -3.875 -6.764 13.277 1.00 65.44 89 TRP A C 1
ATOM 712 O O . TRP A 1 89 ? -3.481 -6.380 14.380 1.00 65.44 89 TRP A O 1
ATOM 722 N N . PRO A 1 90 ? -3.181 -6.524 12.154 1.00 69.75 90 PRO A N 1
ATOM 723 C CA . PRO A 1 90 ? -1.850 -5.935 12.163 1.00 69.75 90 PRO A CA 1
ATOM 724 C C . PRO A 1 90 ? -1.877 -4.477 12.624 1.00 69.75 90 PRO A C 1
ATOM 726 O O . PRO A 1 90 ? -2.811 -3.726 12.325 1.00 69.75 90 PRO A O 1
ATOM 729 N N . GLU A 1 91 ? -0.829 -4.055 13.328 1.00 75.69 91 GLU A N 1
ATOM 730 C CA . GLU A 1 91 ? -0.674 -2.654 13.703 1.00 75.69 91 GLU A CA 1
ATOM 731 C C . GLU A 1 91 ? -0.285 -1.829 12.470 1.00 75.69 91 GLU A C 1
ATOM 733 O O . GLU A 1 91 ? 0.666 -2.155 11.758 1.00 75.69 91 GLU A O 1
ATOM 738 N N . GLN A 1 92 ? -1.020 -0.742 12.209 1.00 81.25 92 GLN A N 1
ATOM 739 C CA . GLN A 1 92 ? -0.695 0.179 11.110 1.00 81.25 92 GLN A CA 1
ATOM 740 C C . GLN A 1 92 ? 0.741 0.714 11.226 1.00 81.25 92 GLN A C 1
ATOM 742 O O . GLN A 1 92 ? 1.426 0.846 10.212 1.00 81.25 92 GLN A O 1
ATOM 747 N N . ASP A 1 93 ? 1.193 0.942 12.464 1.00 82.12 93 ASP A N 1
ATOM 748 C CA . ASP A 1 93 ? 2.509 1.477 12.802 1.00 82.12 93 ASP A CA 1
ATOM 749 C C . ASP A 1 93 ? 3.604 0.501 12.343 1.00 82.12 93 ASP A C 1
ATOM 751 O O . ASP A 1 93 ? 4.620 0.914 11.793 1.00 82.12 93 ASP A O 1
ATOM 755 N N . GLU A 1 94 ? 3.368 -0.812 12.447 1.00 86.19 94 GLU A N 1
ATOM 756 C CA . GLU A 1 94 ? 4.314 -1.829 11.981 1.00 86.19 94 GLU A CA 1
ATOM 757 C C . GLU A 1 94 ? 4.486 -1.793 10.455 1.00 86.19 94 GLU A C 1
ATOM 759 O O . GLU A 1 94 ? 5.601 -1.909 9.939 1.00 86.19 94 GLU A O 1
ATOM 764 N N . PHE A 1 95 ? 3.395 -1.607 9.707 1.00 87.62 95 PHE A N 1
ATOM 765 C CA . PHE A 1 95 ? 3.481 -1.442 8.256 1.00 87.62 95 PHE A CA 1
ATOM 766 C C . PHE A 1 95 ? 4.154 -0.129 7.870 1.00 87.62 95 PHE A C 1
ATOM 768 O O . PHE A 1 95 ? 4.943 -0.108 6.925 1.00 87.62 95 PHE A O 1
ATOM 775 N N . PHE A 1 96 ? 3.884 0.951 8.599 1.00 88.25 96 PHE A N 1
ATOM 776 C CA . PHE A 1 96 ? 4.528 2.233 8.360 1.00 88.25 96 PHE A CA 1
ATOM 777 C C . PHE A 1 96 ? 6.044 2.165 8.590 1.00 88.25 96 PHE A C 1
ATOM 779 O O . PHE A 1 96 ? 6.813 2.551 7.709 1.00 88.25 96 PHE A O 1
ATOM 786 N N . GLU A 1 97 ? 6.489 1.574 9.700 1.00 89.06 97 GLU A N 1
ATOM 787 C CA . GLU A 1 97 ? 7.912 1.350 9.986 1.00 89.06 97 GLU A CA 1
ATOM 788 C C . GLU A 1 97 ? 8.585 0.502 8.897 1.00 89.06 97 GLU A C 1
ATOM 790 O O . GLU A 1 97 ? 9.670 0.831 8.409 1.00 89.06 97 GLU A O 1
ATOM 795 N N . ARG A 1 98 ? 7.909 -0.552 8.420 1.00 89.44 98 ARG A N 1
ATOM 796 C CA . ARG A 1 98 ? 8.397 -1.370 7.296 1.00 89.44 98 ARG A CA 1
ATOM 797 C C . ARG A 1 98 ? 8.488 -0.573 5.992 1.00 89.44 98 ARG A C 1
ATOM 799 O O . ARG A 1 98 ? 9.435 -0.772 5.235 1.00 89.44 98 ARG A O 1
ATOM 806 N N . ALA A 1 99 ? 7.559 0.347 5.726 1.00 90.62 99 ALA A N 1
ATOM 807 C CA . ALA A 1 99 ? 7.655 1.249 4.579 1.00 90.62 99 ALA A CA 1
ATOM 808 C C . ALA A 1 99 ? 8.855 2.203 4.706 1.00 90.62 99 ALA A C 1
ATOM 810 O O . ALA A 1 99 ? 9.595 2.410 3.739 1.00 90.62 99 ALA A O 1
ATOM 811 N N . LEU A 1 100 ? 9.084 2.755 5.902 1.00 90.31 100 LEU A N 1
ATOM 812 C CA . LEU A 1 100 ? 10.214 3.642 6.178 1.00 90.31 100 LEU A CA 1
ATOM 813 C C . LEU A 1 100 ? 11.561 2.929 6.065 1.00 90.31 100 LEU A C 1
ATOM 815 O O . LEU A 1 100 ? 12.511 3.535 5.573 1.00 90.31 100 LEU A O 1
ATOM 819 N N . ALA A 1 101 ? 11.637 1.651 6.435 1.00 91.69 101 ALA A N 1
ATOM 820 C CA . ALA A 1 101 ? 12.841 0.844 6.262 1.00 91.69 101 ALA A CA 1
ATOM 821 C C . ALA A 1 101 ? 13.248 0.685 4.784 1.00 91.69 101 ALA A C 1
ATOM 823 O O . ALA A 1 101 ? 14.435 0.600 4.491 1.00 91.69 101 ALA A O 1
ATOM 824 N N . VAL A 1 102 ? 12.282 0.699 3.856 1.00 88.44 102 VAL A N 1
ATOM 825 C CA . VAL A 1 102 ? 12.510 0.586 2.399 1.00 88.44 102 VAL A CA 1
ATOM 826 C C . VAL A 1 102 ? 12.750 1.954 1.743 1.00 88.44 102 VAL A C 1
ATOM 828 O O . VAL A 1 102 ? 13.276 2.048 0.635 1.00 88.44 102 VAL A O 1
ATOM 831 N N . LYS A 1 103 ? 12.403 3.051 2.427 1.00 83.62 103 LYS A N 1
ATOM 832 C CA . LYS A 1 103 ? 12.563 4.425 1.924 1.00 83.62 103 LYS A CA 1
ATOM 833 C C . LYS A 1 103 ? 13.994 4.772 1.454 1.00 83.62 103 LYS A C 1
ATOM 835 O O . LYS A 1 103 ? 14.099 5.459 0.437 1.00 83.62 103 LYS A O 1
ATOM 840 N N . PRO A 1 104 ? 15.088 4.351 2.126 1.00 89.38 104 PRO A N 1
ATOM 841 C CA . PRO A 1 104 ? 16.454 4.632 1.672 1.00 89.38 104 PRO A CA 1
ATOM 842 C C . PRO A 1 104 ? 16.805 3.984 0.328 1.00 89.38 104 PRO A C 1
ATOM 844 O O . PRO A 1 104 ? 17.645 4.511 -0.397 1.00 89.38 104 PRO A O 1
ATOM 847 N N . ASP A 1 105 ? 16.141 2.880 -0.022 1.00 89.19 105 ASP A N 1
ATOM 848 C CA . ASP A 1 105 ? 16.399 2.115 -1.246 1.00 89.19 105 ASP A CA 1
ATOM 849 C C . ASP A 1 105 ? 15.638 2.659 -2.464 1.00 89.19 105 ASP A C 1
ATOM 851 O O . ASP A 1 105 ? 15.778 2.152 -3.584 1.00 89.19 105 ASP A O 1
ATOM 855 N N . LEU A 1 106 ? 14.823 3.702 -2.269 1.00 88.81 106 LEU A N 1
ATOM 856 C CA . LEU A 1 106 ? 14.055 4.329 -3.335 1.00 88.81 106 LEU A CA 1
ATOM 857 C C . LEU A 1 106 ? 14.979 4.965 -4.376 1.00 88.81 106 LEU A C 1
ATOM 859 O O . LEU A 1 106 ? 15.826 5.809 -4.089 1.00 88.81 106 LEU A O 1
ATOM 863 N N . ARG A 1 107 ? 14.763 4.577 -5.632 1.00 89.81 107 ARG A N 1
ATOM 864 C CA . ARG A 1 107 ? 15.470 5.111 -6.804 1.00 89.81 107 ARG A CA 1
ATOM 865 C C . ARG A 1 107 ? 14.591 6.105 -7.556 1.00 89.81 107 ARG A C 1
ATOM 867 O O . ARG A 1 107 ? 13.408 6.246 -7.259 1.00 89.81 107 ARG A O 1
ATOM 874 N N . VAL A 1 108 ? 15.141 6.765 -8.573 1.00 91.12 108 VAL A N 1
ATOM 875 C CA . VAL A 1 108 ? 14.369 7.651 -9.460 1.00 91.12 108 VAL A CA 1
ATOM 876 C C . VAL A 1 108 ? 13.509 6.806 -10.410 1.00 91.12 108 VAL A C 1
ATOM 878 O O . VAL A 1 108 ? 13.882 6.545 -11.550 1.00 91.12 108 VAL A O 1
ATOM 881 N N . THR A 1 109 ? 12.370 6.327 -9.911 1.00 92.31 109 THR A N 1
ATOM 882 C CA . THR A 1 109 ? 11.401 5.492 -10.636 1.00 92.31 109 THR A CA 1
ATOM 883 C C . THR A 1 109 ? 9.975 5.983 -10.388 1.00 92.31 109 THR A C 1
ATOM 885 O O . THR A 1 109 ? 9.694 6.691 -9.418 1.00 92.31 109 THR A O 1
ATOM 888 N N . ILE A 1 110 ? 9.048 5.574 -11.260 1.00 91.12 110 ILE A N 1
ATOM 889 C CA . ILE A 1 110 ? 7.614 5.858 -11.095 1.00 91.12 110 ILE A CA 1
ATOM 890 C C . ILE A 1 110 ? 7.091 5.231 -9.794 1.00 91.12 110 ILE A C 1
ATOM 892 O O . ILE A 1 110 ? 6.361 5.885 -9.056 1.00 91.12 110 ILE A O 1
ATOM 896 N N . SER A 1 111 ? 7.524 4.010 -9.472 1.00 91.31 111 SER A N 1
ATOM 897 C CA . SER A 1 111 ? 7.145 3.304 -8.244 1.00 91.31 111 SER A CA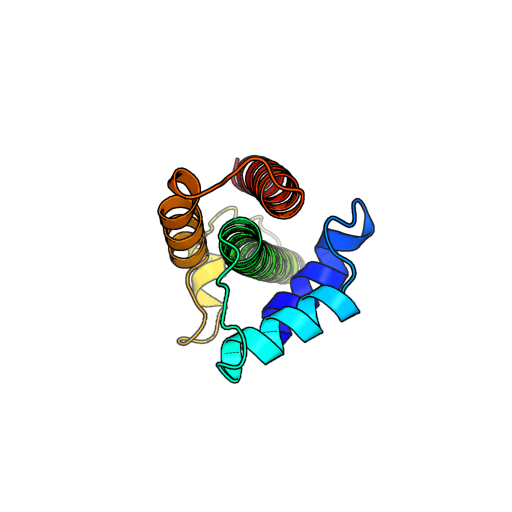 1
ATOM 898 C C . SER A 1 111 ? 7.572 4.047 -6.976 1.00 91.31 111 SER A C 1
ATOM 900 O O . SER A 1 111 ? 6.805 4.116 -6.018 1.00 91.31 111 SER A O 1
ATOM 902 N N . SER A 1 112 ? 8.753 4.672 -6.969 1.00 92.81 112 SER A N 1
ATOM 903 C CA . SER A 1 112 ? 9.190 5.512 -5.849 1.00 92.81 112 SER A CA 1
ATOM 904 C C . SER A 1 112 ? 8.355 6.783 -5.723 1.00 92.81 112 SER A C 1
ATOM 906 O O . SER A 1 112 ? 8.006 7.174 -4.615 1.00 92.81 112 SER A O 1
ATOM 908 N N . LEU A 1 113 ? 7.995 7.426 -6.840 1.00 93.38 113 LEU A N 1
ATOM 909 C CA . LEU A 1 113 ? 7.106 8.591 -6.807 1.00 93.38 113 LEU A CA 1
ATOM 910 C C . LEU A 1 113 ? 5.725 8.217 -6.251 1.00 93.38 113 LEU A C 1
ATOM 912 O O . LEU A 1 113 ? 5.188 8.932 -5.409 1.00 93.38 113 LEU A O 1
ATOM 916 N N . GLN A 1 114 ? 5.176 7.081 -6.683 1.00 92.75 114 GLN A N 1
ATOM 917 C CA . GLN A 1 114 ? 3.923 6.536 -6.161 1.00 92.75 114 GLN A CA 1
ATOM 918 C C . GLN A 1 114 ? 4.006 6.291 -4.648 1.00 92.75 114 GLN A C 1
ATOM 920 O O . GLN A 1 114 ? 3.122 6.733 -3.914 1.00 92.75 114 GLN A O 1
ATOM 925 N N . ALA A 1 115 ? 5.097 5.684 -4.173 1.00 93.00 115 ALA A N 1
ATOM 926 C CA . ALA A 1 115 ? 5.339 5.476 -2.748 1.00 93.00 115 ALA A CA 1
ATOM 927 C C . ALA A 1 115 ? 5.384 6.800 -1.971 1.00 93.00 115 ALA A C 1
ATOM 929 O O . ALA A 1 115 ? 4.762 6.925 -0.921 1.00 93.00 115 ALA A O 1
ATOM 930 N N . LEU A 1 116 ? 6.063 7.823 -2.500 1.00 93.12 116 LEU A N 1
ATOM 931 C CA . LEU A 1 116 ? 6.146 9.138 -1.857 1.00 93.12 116 LEU A CA 1
ATOM 932 C C . LEU A 1 116 ? 4.792 9.861 -1.804 1.00 93.12 116 LEU A C 1
ATOM 934 O O . LEU A 1 116 ? 4.500 10.531 -0.815 1.00 93.12 116 LEU A O 1
ATOM 938 N N . ILE A 1 117 ? 3.946 9.706 -2.827 1.00 92.00 117 ILE A N 1
ATOM 939 C CA . ILE A 1 117 ? 2.574 10.238 -2.815 1.00 92.00 117 ILE A CA 1
ATOM 940 C C . ILE A 1 117 ? 1.750 9.560 -1.712 1.00 92.00 117 ILE A C 1
ATOM 942 O O . ILE A 1 117 ? 1.073 10.248 -0.949 1.00 92.00 117 ILE A O 1
ATOM 946 N N . LEU A 1 118 ? 1.837 8.231 -1.595 1.00 91.50 118 LEU A N 1
ATOM 947 C CA . LEU A 1 118 ? 1.153 7.475 -0.541 1.00 91.50 118 LEU A CA 1
ATOM 948 C C . LEU A 1 118 ? 1.666 7.844 0.853 1.00 91.50 118 LEU A C 1
ATOM 950 O O . LEU A 1 118 ? 0.869 7.988 1.777 1.00 91.50 118 LEU A O 1
ATOM 954 N N . LEU A 1 119 ? 2.976 8.053 0.990 1.00 91.56 119 LEU A N 1
ATOM 955 C CA . LEU A 1 119 ? 3.605 8.481 2.235 1.00 91.56 119 LEU A CA 1
ATOM 956 C C . LEU A 1 119 ? 3.075 9.849 2.666 1.00 91.56 119 LEU A C 1
ATOM 958 O O . LEU A 1 119 ? 2.703 10.033 3.820 1.00 91.56 119 LEU A O 1
ATOM 962 N N . GLN A 1 120 ? 2.983 10.794 1.728 1.00 89.94 120 GLN A N 1
ATOM 963 C CA . GLN A 1 120 ? 2.403 12.107 1.993 1.00 89.94 120 GLN A CA 1
ATOM 964 C C . GLN A 1 120 ? 0.944 12.010 2.454 1.00 89.94 120 GLN A C 1
ATOM 966 O O . GLN A 1 120 ? 0.519 12.797 3.296 1.00 89.94 120 GLN A O 1
ATOM 971 N N . TRP A 1 121 ? 0.163 11.075 1.906 1.00 87.62 121 TRP A N 1
ATOM 972 C CA . TRP A 1 121 ? -1.225 10.886 2.332 1.00 87.62 121 TRP A CA 1
ATOM 973 C C . TRP A 1 121 ? -1.318 10.278 3.717 1.00 87.62 121 TRP A C 1
ATOM 975 O O . TRP A 1 121 ? -2.094 10.787 4.516 1.00 87.62 121 TRP A O 1
ATOM 985 N N . TYR A 1 122 ? -0.499 9.266 4.011 1.00 87.25 122 TYR A N 1
ATOM 986 C CA . TYR A 1 122 ? -0.432 8.663 5.339 1.00 87.25 122 TYR A CA 1
ATOM 987 C C . TYR A 1 122 ? -0.132 9.717 6.409 1.00 87.25 122 TYR A C 1
ATOM 989 O O . TYR A 1 122 ? -0.905 9.871 7.352 1.00 87.25 122 TYR A O 1
ATOM 997 N N . LEU A 1 123 ? 0.905 10.531 6.187 1.00 86.88 123 LEU A N 1
ATOM 998 C CA . LEU A 1 123 ? 1.281 11.614 7.100 1.00 86.88 123 LEU A CA 1
ATOM 999 C C . LEU A 1 123 ? 0.196 12.687 7.247 1.00 86.88 123 LEU A C 1
ATOM 1001 O O . LEU A 1 123 ? 0.125 13.333 8.280 1.00 86.88 123 LEU A O 1
ATOM 1005 N N . TYR A 1 124 ? -0.638 12.912 6.229 1.00 81.44 124 TYR A N 1
ATOM 1006 C CA . TYR A 1 124 ? -1.746 13.864 6.335 1.00 81.44 124 TYR A CA 1
ATOM 1007 C C . TYR A 1 124 ? -2.966 13.280 7.062 1.00 81.44 124 TYR A C 1
ATOM 1009 O O . TYR A 1 124 ? -3.762 14.033 7.607 1.00 81.44 124 TYR A O 1
ATOM 1017 N N . THR A 1 125 ? -3.136 11.956 7.054 1.00 72.75 125 THR A N 1
ATOM 1018 C CA . THR A 1 125 ? -4.243 11.270 7.741 1.00 72.75 125 THR A CA 1
ATOM 1019 C C . THR A 1 125 ? -3.956 10.915 9.198 1.00 72.75 125 THR A C 1
ATOM 1021 O O . THR A 1 125 ? -4.899 10.653 9.936 1.00 72.75 125 THR A O 1
ATOM 1024 N N . GLU A 1 126 ? -2.686 10.857 9.598 1.00 62.09 126 GLU A N 1
ATOM 1025 C CA . GLU A 1 126 ? -2.270 10.548 10.974 1.00 62.09 126 GLU A CA 1
ATOM 1026 C C . GLU A 1 126 ? -2.280 11.783 11.902 1.00 62.09 126 GLU A C 1
ATOM 1028 O O . GLU A 1 126 ? -2.310 11.625 13.122 1.00 62.09 126 GLU A O 1
ATOM 1033 N N . VAL A 1 127 ? -2.274 12.999 11.333 1.00 44.47 127 VAL A N 1
ATOM 1034 C CA . VAL A 1 127 ? -2.244 14.290 12.058 1.00 44.47 127 VAL A CA 1
ATOM 1035 C C . VAL A 1 127 ? -3.637 14.763 12.460 1.00 44.47 127 VAL A C 1
ATOM 1037 O O . VAL A 1 127 ? -4.554 14.702 11.610 1.00 44.47 127 VAL A O 1
#

Foldseek 3Di:
DLVQLLVQLVVPPCPVPPLDDSVVLVVVVVCVVVVVCPDPQLLSLLLSLLSSLVSLLSVLVVVLVVVCVVPVDRDPDSVVSVVVDDPPRDHSVVSNVSSVVSLVVDDPDSSNVSSVVSVVVSVVSVD

Organism: Serpula lacrymans var. lacrymans (strain S7.3) (NCBI:txid936435)

Sequence (127 aa):
MVNHVVDVYFQRLNFHRPVFARADFERRLNSLYEGEDVYQDPGFICSMYLILALGTLSELNHRATATDKDRKAPSDSPIAAKKLLPADWPEQDEFFERALAVKPDLRVTISSLQALILLQWYLYTEV

pLDDT: mean 79.57, std 14.35, range [44.47, 93.5]

InterPro domains:
  IPR007219 Xylanolytic transcriptional activator, regulatory domain [PF04082] (7-124)
  IPR050987 ABC-transporter-regulating transcription factor-like [PTHR46910] (3-124)

Radius of gyration: 15.51 Å; chains: 1; bounding box: 41×31×35 Å